Protein AF-A0A3D0VHH6-F1 (afdb_monomer_lite)

Radius of gyration: 11.56 Å; chains: 1; bounding box: 28×22×31 Å

Foldseek 3Di:
DVCVVVVHDPVVVVVVLVVCVVVVQWPWDWADDPDDGTDTDTGGDDD

Structure (mmCIF, N/CA/C/O backbone):
data_AF-A0A3D0VHH6-F1
#
_entry.id   AF-A0A3D0VHH6-F1
#
loop_
_atom_site.group_PDB
_atom_site.id
_atom_site.type_symbol
_atom_site.label_atom_id
_atom_site.label_alt_id
_atom_site.label_comp_id
_atom_site.label_asym_id
_atom_site.label_entity_id
_atom_site.label_seq_id
_atom_site.pdbx_PDB_ins_code
_atom_site.Cartn_x
_atom_site.Cartn_y
_atom_site.Cartn_z
_atom_site.occupancy
_atom_site.B_iso_or_equiv
_atom_site.auth_seq_id
_atom_site.auth_comp_id
_atom_site.auth_asym_id
_atom_site.auth_atom_id
_atom_site.pdbx_PDB_model_num
ATOM 1 N N . GLU A 1 1 ? 2.112 5.822 -6.921 1.00 85.69 1 GLU A N 1
ATOM 2 C CA . GLU A 1 1 ? 1.067 6.805 -6.558 1.00 85.69 1 GLU A CA 1
ATOM 3 C C . GLU A 1 1 ? 1.100 7.180 -5.079 1.00 85.69 1 GLU A C 1
ATOM 5 O O . GLU A 1 1 ? 1.475 8.307 -4.794 1.00 85.69 1 GLU A O 1
ATOM 10 N N . VAL A 1 2 ? 0.789 6.269 -4.144 1.00 92.38 2 VAL A N 1
ATOM 11 C CA . VAL A 1 2 ? 0.741 6.572 -2.692 1.00 92.38 2 VAL A CA 1
ATOM 12 C C . VAL A 1 2 ? 2.049 7.178 -2.175 1.00 92.38 2 VAL A C 1
ATOM 14 O O . VAL A 1 2 ? 2.038 8.279 -1.642 1.00 92.38 2 VAL A O 1
ATOM 17 N N . ALA A 1 3 ? 3.177 6.505 -2.419 1.00 94.44 3 ALA A N 1
ATOM 18 C CA . ALA A 1 3 ? 4.506 6.944 -1.986 1.00 94.44 3 ALA A CA 1
ATOM 19 C C . ALA A 1 3 ? 4.832 8.390 -2.404 1.00 94.44 3 ALA A C 1
ATOM 21 O O . ALA A 1 3 ? 5.277 9.195 -1.594 1.00 94.44 3 ALA A O 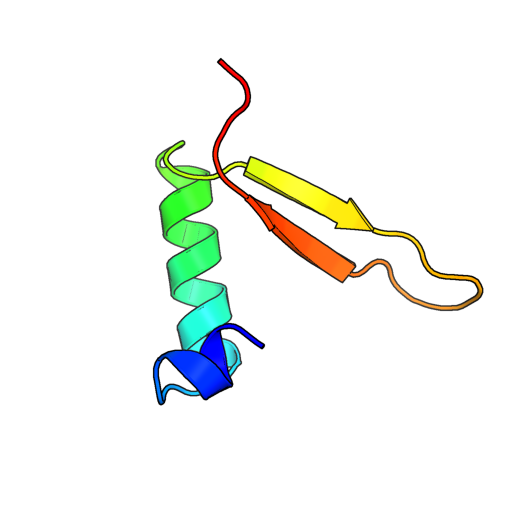1
ATOM 22 N N . THR A 1 4 ? 4.524 8.737 -3.656 1.00 96.25 4 THR A N 1
ATOM 23 C CA . THR A 1 4 ? 4.713 10.085 -4.201 1.00 96.25 4 THR A CA 1
ATOM 24 C C . THR A 1 4 ? 3.810 11.108 -3.518 1.00 96.25 4 THR A C 1
ATOM 26 O O . THR A 1 4 ? 4.273 12.190 -3.184 1.00 96.25 4 THR A O 1
ATOM 29 N N . ARG A 1 5 ? 2.534 10.771 -3.285 1.00 96.31 5 ARG A N 1
ATOM 30 C CA . ARG A 1 5 ? 1.555 11.685 -2.671 1.00 96.31 5 ARG A CA 1
ATOM 31 C C . ARG A 1 5 ? 1.872 12.003 -1.210 1.00 96.31 5 ARG A C 1
ATOM 33 O O . ARG A 1 5 ? 1.606 13.113 -0.776 1.00 96.31 5 ARG A O 1
ATOM 40 N N . VAL A 1 6 ? 2.433 11.047 -0.472 1.00 95.00 6 VAL A N 1
ATOM 41 C CA . VAL A 1 6 ? 2.787 11.216 0.950 1.00 95.00 6 VAL A CA 1
ATOM 42 C C . VAL A 1 6 ? 4.264 11.558 1.181 1.00 95.00 6 VAL A C 1
ATOM 44 O O . VAL A 1 6 ? 4.681 11.711 2.322 1.00 95.00 6 VAL A O 1
ATOM 47 N N . GLY A 1 7 ? 5.068 11.677 0.118 1.00 96.81 7 GLY A N 1
ATOM 48 C CA . GLY A 1 7 ? 6.474 12.081 0.217 1.00 96.81 7 GLY A CA 1
ATOM 49 C C . GLY A 1 7 ? 7.406 11.031 0.832 1.00 96.81 7 GLY A C 1
ATOM 50 O O . GLY A 1 7 ? 8.379 11.389 1.489 1.00 96.81 7 GLY A O 1
ATOM 51 N N . VAL A 1 8 ? 7.139 9.736 0.628 1.00 97.56 8 VAL A N 1
ATOM 52 C CA . VAL A 1 8 ? 7.982 8.637 1.139 1.00 97.56 8 VAL A CA 1
ATOM 53 C C . VAL A 1 8 ? 8.481 7.732 0.015 1.00 97.56 8 VAL A C 1
ATOM 55 O O . VAL A 1 8 ? 7.984 7.759 -1.111 1.00 97.56 8 VAL A O 1
ATOM 58 N N . SER A 1 9 ? 9.463 6.877 0.314 1.00 97.56 9 SER A N 1
ATOM 59 C CA . SER A 1 9 ? 9.928 5.875 -0.649 1.00 97.56 9 SER A CA 1
ATOM 60 C C . SER A 1 9 ? 8.833 4.843 -0.965 1.00 97.56 9 SER A C 1
ATOM 62 O O . SER A 1 9 ? 7.977 4.539 -0.130 1.00 97.56 9 SER A O 1
ATOM 64 N N . ARG A 1 10 ? 8.884 4.226 -2.155 1.00 95.06 10 ARG A N 1
ATOM 65 C CA . ARG A 1 10 ? 7.954 3.140 -2.521 1.00 95.06 10 ARG A CA 1
ATOM 66 C C . ARG A 1 10 ? 8.012 1.974 -1.533 1.00 95.06 10 ARG A C 1
ATOM 68 O O . ARG A 1 10 ? 6.966 1.448 -1.173 1.00 95.06 10 ARG A O 1
ATOM 75 N N . ALA A 1 11 ? 9.210 1.596 -1.087 1.00 96.19 11 ALA A N 1
ATOM 76 C CA . ALA A 1 11 ? 9.395 0.513 -0.125 1.00 96.19 11 ALA A CA 1
ATOM 77 C C . ALA A 1 11 ? 8.781 0.854 1.243 1.00 96.19 11 ALA A C 1
ATOM 79 O O . ALA A 1 11 ? 8.115 0.012 1.841 1.00 96.19 11 ALA A O 1
ATOM 80 N N . THR A 1 12 ? 8.940 2.100 1.702 1.00 97.62 12 THR A N 1
ATOM 81 C CA . THR A 1 12 ? 8.306 2.601 2.930 1.00 97.62 12 THR A CA 1
ATOM 82 C C . THR A 1 12 ? 6.785 2.539 2.814 1.00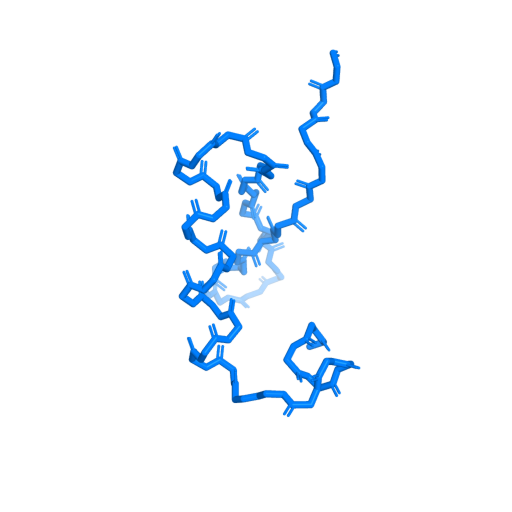 97.62 12 THR A C 1
ATOM 84 O O . THR A 1 12 ? 6.139 1.950 3.674 1.00 97.62 12 THR A O 1
ATOM 87 N N . ALA A 1 13 ? 6.214 3.070 1.727 1.00 96.69 13 ALA A N 1
ATOM 88 C CA . ALA A 1 13 ? 4.771 3.022 1.499 1.00 96.69 13 ALA A CA 1
ATOM 89 C C . ALA A 1 13 ? 4.244 1.580 1.446 1.00 96.69 13 ALA A C 1
ATOM 91 O O . ALA A 1 13 ? 3.238 1.283 2.076 1.00 96.69 13 ALA A O 1
ATOM 92 N N . GLN A 1 14 ? 4.938 0.675 0.746 1.00 95.38 14 GLN A N 1
ATOM 93 C CA . GLN A 1 14 ? 4.555 -0.737 0.666 1.00 95.38 14 GLN A CA 1
ATOM 94 C C . GLN A 1 14 ? 4.519 -1.390 2.053 1.00 95.38 14 GLN A C 1
ATOM 96 O O . GLN A 1 14 ? 3.567 -2.095 2.359 1.00 95.38 14 GLN A O 1
ATOM 101 N N . ARG A 1 15 ? 5.530 -1.138 2.896 1.00 96.88 15 ARG A N 1
ATOM 102 C CA . ARG A 1 15 ? 5.602 -1.708 4.249 1.00 96.88 15 ARG A CA 1
ATOM 103 C C . ARG A 1 15 ? 4.438 -1.240 5.123 1.00 96.88 15 ARG A C 1
ATOM 105 O O . ARG A 1 15 ? 3.814 -2.067 5.774 1.00 96.88 15 ARG A O 1
ATOM 112 N N . TYR A 1 16 ? 4.128 0.056 5.099 1.00 97.25 16 TYR A N 1
ATOM 113 C CA . TYR A 1 16 ? 2.991 0.596 5.849 1.00 97.25 16 TYR A CA 1
ATOM 114 C C . TYR A 1 16 ? 1.652 0.074 5.331 1.00 97.25 16 TYR A C 1
ATOM 116 O O . TYR A 1 16 ? 0.808 -0.314 6.126 1.00 97.25 16 TYR A O 1
ATOM 124 N N . LEU A 1 17 ? 1.464 0.013 4.011 1.00 96.56 17 LEU A N 1
ATOM 125 C CA . LEU A 1 17 ? 0.243 -0.531 3.417 1.00 96.56 17 LEU A CA 1
ATOM 126 C C . LEU A 1 17 ? 0.053 -2.020 3.736 1.00 96.56 17 LEU A C 1
ATOM 128 O O . LEU A 1 17 ? -1.069 -2.439 3.986 1.00 96.56 17 LEU A O 1
ATOM 132 N N . SER A 1 18 ? 1.133 -2.807 3.765 1.00 96.19 18 SER A N 1
ATOM 133 C CA . SER A 1 18 ? 1.085 -4.194 4.236 1.00 96.19 18 SER A CA 1
ATOM 134 C C . SER A 1 18 ? 0.690 -4.285 5.709 1.00 96.19 18 SER A C 1
ATOM 136 O O . SER A 1 18 ? -0.220 -5.038 6.012 1.00 96.19 18 SER A O 1
ATOM 138 N N . SER A 1 19 ? 1.283 -3.473 6.592 1.00 97.75 19 SER A N 1
ATOM 139 C CA . SER A 1 19 ? 0.893 -3.454 8.012 1.00 97.75 19 SER A CA 1
ATOM 140 C C . SER A 1 19 ? -0.583 -3.100 8.196 1.00 97.75 19 SER A C 1
ATOM 142 O O . SER A 1 19 ? -1.279 -3.761 8.950 1.00 97.75 19 SER A O 1
ATOM 144 N N . LEU A 1 20 ? -1.085 -2.096 7.469 1.00 96.94 20 LEU A N 1
ATOM 145 C CA . LEU A 1 20 ? -2.501 -1.721 7.529 1.00 96.94 20 LEU A CA 1
ATOM 146 C C . LEU A 1 20 ? -3.425 -2.843 7.044 1.00 96.94 20 LEU A C 1
ATOM 148 O O . LEU A 1 20 ? -4.552 -2.945 7.520 1.00 96.94 20 LEU A O 1
ATOM 152 N N . ALA A 1 21 ? -2.978 -3.648 6.080 1.00 96.19 21 ALA A N 1
ATOM 153 C CA . ALA A 1 21 ? -3.742 -4.794 5.608 1.00 96.19 21 ALA A CA 1
ATOM 154 C C . ALA A 1 21 ? -3.740 -5.937 6.625 1.00 96.19 21 ALA A C 1
ATOM 156 O O . ALA A 1 21 ? -4.782 -6.542 6.858 1.00 96.19 21 ALA A O 1
ATOM 157 N N . ASP A 1 22 ? -2.596 -6.192 7.263 1.00 96.81 22 ASP A N 1
ATOM 158 C CA . ASP A 1 22 ? -2.481 -7.171 8.346 1.00 96.81 22 ASP A CA 1
ATOM 159 C C . ASP A 1 22 ? -3.380 -6.784 9.541 1.00 96.81 22 ASP A C 1
ATOM 161 O O . ASP A 1 22 ? -3.998 -7.652 10.155 1.00 96.81 22 ASP A O 1
ATOM 165 N N . ASP A 1 23 ? -3.530 -5.481 9.807 1.00 97.00 23 ASP A N 1
ATOM 166 C CA . ASP A 1 23 ? -4.432 -4.925 10.826 1.00 97.00 23 ASP A CA 1
ATOM 167 C C . ASP A 1 23 ? -5.916 -4.884 10.386 1.00 97.00 23 ASP A C 1
ATOM 169 O O . ASP A 1 23 ? -6.785 -4.480 11.161 1.00 97.00 23 ASP A O 1
ATOM 173 N N . GLY A 1 24 ? -6.233 -5.260 9.140 1.00 96.25 24 GLY A N 1
ATOM 174 C CA . GLY A 1 24 ? -7.592 -5.229 8.579 1.00 96.25 24 GLY A CA 1
ATOM 175 C C . GLY A 1 24 ? -8.138 -3.826 8.277 1.00 96.25 24 GLY A C 1
ATOM 176 O O . GLY A 1 24 ? -9.321 -3.667 7.982 1.00 96.25 24 GLY A O 1
ATOM 177 N N . ALA A 1 25 ? -7.298 -2.791 8.337 1.00 97.00 25 ALA A N 1
ATOM 178 C CA . ALA A 1 25 ? -7.688 -1.410 8.054 1.00 97.00 25 ALA A CA 1
ATOM 179 C C . ALA A 1 25 ? -7.825 -1.119 6.547 1.00 97.00 25 ALA A C 1
ATOM 181 O O . ALA A 1 25 ? -8.465 -0.139 6.160 1.00 97.00 25 ALA A O 1
ATOM 182 N N . VAL A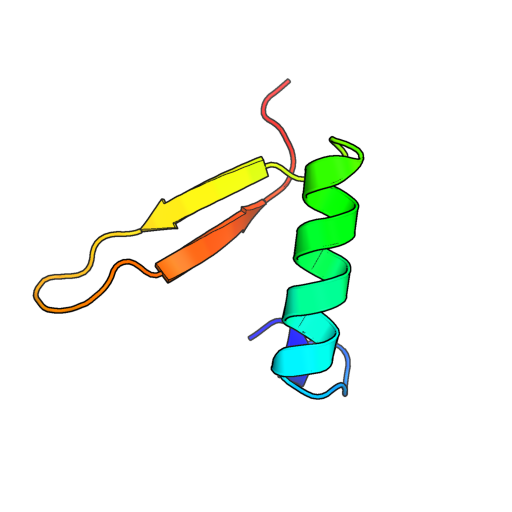 1 26 ? -7.207 -1.944 5.698 1.00 96.62 26 VAL A N 1
ATOM 183 C CA . VAL A 1 26 ? -7.311 -1.898 4.233 1.00 96.62 26 VAL A CA 1
ATOM 184 C C . VAL A 1 26 ? -7.347 -3.312 3.659 1.00 96.62 26 VAL A C 1
ATOM 186 O O . VAL A 1 26 ? -6.722 -4.217 4.198 1.00 96.62 26 VAL A O 1
ATOM 189 N N . ASP A 1 27 ? -7.997 -3.478 2.514 1.00 96.12 27 ASP A N 1
ATOM 190 C CA . ASP A 1 27 ? -7.965 -4.716 1.739 1.00 96.12 27 ASP A CA 1
ATOM 191 C C . ASP A 1 27 ? -6.898 -4.667 0.645 1.00 96.12 27 ASP A C 1
ATOM 193 O O . ASP A 1 27 ? -6.621 -3.616 0.051 1.00 96.12 27 ASP A O 1
ATOM 197 N N . ILE A 1 28 ? -6.333 -5.838 0.336 1.00 94.69 28 ILE A N 1
ATOM 198 C CA . ILE A 1 28 ? -5.415 -6.038 -0.788 1.00 94.69 28 ILE A CA 1
ATOM 199 C C . ILE A 1 28 ? -6.150 -6.737 -1.925 1.00 94.69 28 ILE A C 1
ATOM 201 O O . ILE A 1 28 ? -6.658 -7.846 -1.778 1.00 94.69 28 ILE A O 1
ATOM 205 N N . GLN A 1 29 ? -6.113 -6.127 -3.105 1.00 93.81 29 GLN A N 1
ATOM 206 C CA . GLN A 1 29 ? -6.592 -6.724 -4.344 1.00 93.81 29 GLN A CA 1
ATOM 207 C C . GLN A 1 29 ? -5.468 -6.823 -5.369 1.00 93.81 29 GLN A C 1
ATOM 209 O O . GLN A 1 29 ? -4.663 -5.905 -5.539 1.00 93.81 29 GLN A O 1
ATOM 214 N N . LEU A 1 30 ? -5.430 -7.937 -6.095 1.00 93.25 30 LEU A N 1
ATOM 215 C CA . LEU A 1 30 ? -4.550 -8.099 -7.244 1.00 93.25 30 LEU A CA 1
ATOM 216 C C . LEU A 1 30 ? -5.227 -7.519 -8.482 1.00 93.25 30 LEU A C 1
ATOM 218 O O . LEU A 1 30 ? -6.294 -7.973 -8.891 1.00 93.25 30 LEU A O 1
ATOM 222 N N . ARG A 1 31 ? -4.585 -6.537 -9.114 1.00 92.38 31 ARG A N 1
ATOM 223 C CA . ARG A 1 31 ? -4.978 -6.062 -10.438 1.00 92.38 31 ARG A CA 1
ATOM 224 C C . ARG A 1 31 ? -4.084 -6.703 -11.490 1.00 92.38 31 ARG A C 1
ATOM 226 O O . ARG A 1 31 ? -2.880 -6.459 -11.527 1.00 92.38 31 ARG A O 1
ATOM 233 N N . TYR A 1 32 ? -4.696 -7.480 -12.372 1.00 93.06 32 TYR A N 1
ATOM 234 C CA . TYR A 1 32 ? -4.032 -8.054 -13.536 1.00 93.06 32 TYR A CA 1
ATOM 235 C C . TYR A 1 32 ? -4.073 -7.048 -14.691 1.00 93.06 32 TYR A C 1
ATOM 237 O O . TYR A 1 32 ? -5.122 -6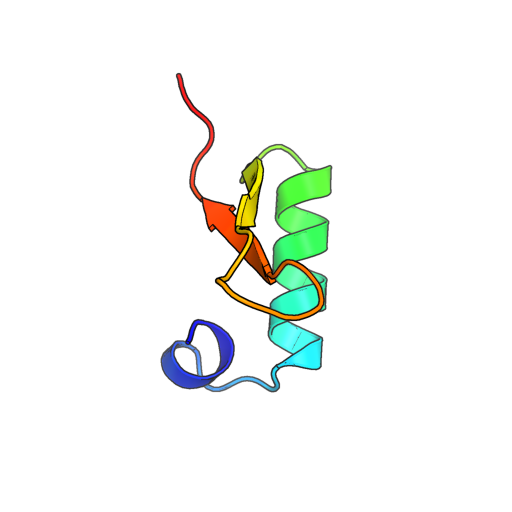.483 -15.003 1.00 93.06 32 TYR A O 1
ATOM 245 N N . GLY A 1 33 ? -2.910 -6.777 -15.280 1.00 87.62 33 GLY A N 1
ATOM 246 C CA . GLY A 1 33 ? -2.798 -6.025 -16.529 1.00 87.62 33 GLY A CA 1
ATOM 247 C C . GLY A 1 33 ? -2.932 -6.935 -17.752 1.00 87.62 33 GLY A C 1
ATOM 248 O O . GLY A 1 33 ? -3.164 -8.133 -17.624 1.00 87.62 33 GLY A O 1
ATOM 249 N N . THR A 1 34 ? -2.740 -6.368 -18.944 1.00 85.25 34 THR A N 1
ATOM 250 C CA . THR A 1 34 ? -2.715 -7.116 -20.214 1.00 85.25 34 THR A CA 1
ATOM 251 C C . THR A 1 34 ? -1.506 -8.051 -20.337 1.00 85.25 34 THR A C 1
ATOM 253 O O . THR A 1 34 ? -1.645 -9.126 -20.908 1.00 85.25 34 THR A O 1
ATOM 256 N N . THR A 1 35 ? -0.356 -7.693 -19.750 1.00 87.94 35 THR A N 1
ATOM 257 C CA . THR A 1 35 ? 0.844 -8.547 -19.662 1.00 87.94 35 THR A CA 1
ATOM 258 C C . THR A 1 35 ? 1.642 -8.208 -18.395 1.00 87.94 35 THR A C 1
ATOM 260 O O . THR A 1 35 ? 1.806 -7.031 -18.080 1.00 87.94 35 THR A O 1
ATOM 263 N N . GLY A 1 36 ? 2.184 -9.214 -17.692 1.00 89.12 36 GLY A N 1
ATOM 264 C CA . GLY A 1 36 ? 3.128 -9.034 -16.574 1.00 89.12 36 GLY A CA 1
ATOM 265 C C . GLY A 1 36 ? 2.633 -9.528 -15.208 1.00 89.12 36 GLY A C 1
ATOM 266 O O . GLY A 1 36 ? 1.595 -10.178 -15.095 1.00 89.12 36 GLY A O 1
ATOM 267 N N . ARG A 1 37 ? 3.412 -9.241 -14.153 1.00 89.00 37 ARG A N 1
ATOM 268 C CA . ARG A 1 37 ? 3.054 -9.576 -12.763 1.00 89.00 37 ARG A CA 1
ATOM 269 C C . ARG A 1 37 ? 1.882 -8.692 -12.308 1.00 89.00 37 ARG A C 1
ATOM 271 O O . ARG A 1 37 ? 1.916 -7.497 -12.595 1.00 89.00 37 ARG A O 1
ATOM 278 N N . PRO A 1 38 ? 0.882 -9.230 -11.588 1.00 92.75 38 PRO A N 1
ATOM 279 C CA . PRO A 1 38 ? -0.200 -8.413 -11.051 1.00 92.75 38 PRO A CA 1
ATOM 280 C C . PRO A 1 38 ? 0.310 -7.337 -10.084 1.00 92.75 38 PRO A C 1
ATOM 282 O O . PRO A 1 38 ? 1.326 -7.506 -9.403 1.00 92.75 38 PRO A O 1
ATOM 285 N N . GLU A 1 39 ? -0.434 -6.237 -10.013 1.00 91.81 39 GLU A N 1
ATOM 286 C CA . GLU A 1 39 ? -0.195 -5.136 -9.083 1.00 91.81 39 GLU A CA 1
ATOM 287 C C . GLU A 1 39 ? -1.020 -5.321 -7.807 1.00 91.81 39 GLU A C 1
ATOM 289 O O . GLU A 1 39 ? -2.217 -5.595 -7.878 1.00 91.81 39 GLU A O 1
ATOM 294 N N . HIS A 1 40 ? -0.412 -5.098 -6.640 1.00 92.94 40 HIS A N 1
ATOM 295 C CA . HIS A 1 40 ? -1.166 -4.956 -5.395 1.00 92.94 40 HIS A CA 1
ATOM 296 C C . HIS A 1 40 ? -1.838 -3.587 -5.345 1.00 92.94 40 HIS A C 1
ATOM 298 O O . HIS A 1 40 ? -1.173 -2.549 -5.419 1.00 92.94 40 HIS A O 1
ATOM 304 N N . ARG A 1 41 ? -3.157 -3.590 -5.177 1.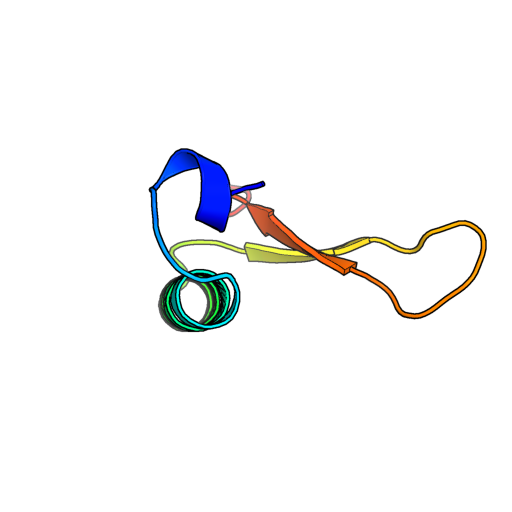00 93.75 41 ARG A N 1
ATOM 305 C CA . ARG A 1 41 ? -3.962 -2.411 -4.887 1.00 93.75 41 ARG A CA 1
ATOM 306 C C . ARG A 1 41 ? -4.476 -2.500 -3.469 1.00 93.75 41 ARG A C 1
ATOM 308 O O . ARG A 1 41 ? -5.079 -3.497 -3.101 1.00 93.75 41 ARG A O 1
ATOM 315 N N . TYR A 1 42 ? -4.223 -1.442 -2.718 1.00 94.75 42 TYR A N 1
ATOM 316 C CA . TYR A 1 42 ? -4.726 -1.279 -1.366 1.00 94.75 42 TYR A CA 1
ATOM 317 C C . TYR A 1 42 ? -5.932 -0.345 -1.416 1.00 94.75 42 TYR A C 1
ATOM 319 O O . TYR A 1 42 ? -5.866 0.698 -2.077 1.00 94.75 42 TYR A O 1
ATOM 327 N N . GL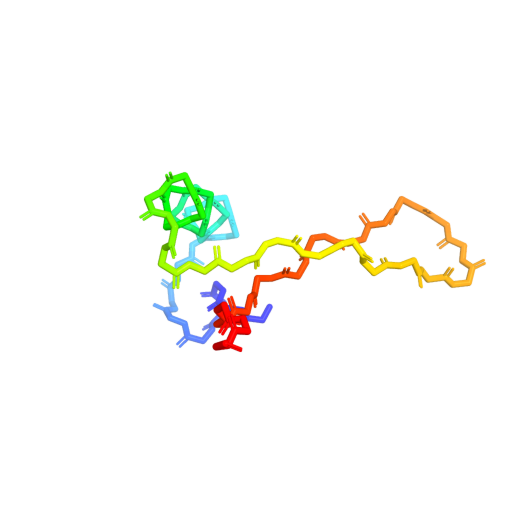Y A 1 43 ? -7.018 -0.722 -0.755 1.00 94.50 43 GLY A N 1
ATOM 328 C CA . GLY A 1 43 ? -8.258 0.049 -0.688 1.00 94.50 43 GLY A CA 1
ATOM 329 C C . GLY A 1 43 ? -8.934 -0.117 0.665 1.00 94.50 43 GLY A C 1
ATOM 330 O O . GLY A 1 43 ? -8.523 -0.953 1.457 1.00 94.50 43 GLY A O 1
ATOM 331 N N . LEU A 1 44 ? -9.952 0.689 0.952 1.00 94.94 44 LEU A N 1
ATOM 332 C CA . LEU A 1 44 ? -10.740 0.482 2.167 1.00 94.94 44 LEU A CA 1
ATOM 333 C C . LEU A 1 44 ? -11.490 -0.859 2.083 1.00 94.94 44 LEU A C 1
ATOM 335 O O . LEU A 1 44 ? -11.902 -1.220 0.974 1.00 94.94 44 LEU A O 1
ATOM 339 N N . PRO A 1 45 ? -11.682 -1.565 3.211 1.00 91.56 45 PRO A N 1
ATOM 340 C CA . PRO A 1 45 ? -12.451 -2.798 3.227 1.00 91.56 45 PRO A CA 1
ATOM 341 C C . PRO A 1 45 ? -13.877 -2.552 2.739 1.00 91.56 45 PRO A C 1
ATOM 343 O O . PRO A 1 45 ? -14.461 -1.493 3.002 1.00 91.56 45 PRO A O 1
ATOM 346 N N . ALA A 1 46 ? -14.444 -3.519 2.021 1.00 82.69 46 ALA A N 1
ATOM 347 C CA . ALA A 1 46 ? -15.876 -3.495 1.745 1.00 82.69 46 ALA A CA 1
ATOM 348 C C . ALA A 1 46 ? -16.639 -3.720 3.063 1.00 82.69 46 ALA A C 1
ATOM 350 O O . ALA A 1 46 ? -16.271 -4.600 3.838 1.00 82.69 46 ALA A O 1
ATOM 351 N N . GLN A 1 47 ? -17.661 -2.898 3.320 1.00 72.75 47 GLN A N 1
ATOM 352 C CA . GLN A 1 47 ? -18.542 -3.051 4.484 1.00 72.75 47 GLN A CA 1
ATOM 353 C C . GLN A 1 47 ? -19.452 -4.270 4.349 1.00 72.75 47 GLN A C 1
ATOM 355 O O . GLN A 1 47 ? -19.911 -4.525 3.210 1.00 72.75 47 GLN A O 1
#

Secondary structure (DSSP, 8-state):
-HHHHHT--HHHHHHHHHHHHHTTSSEEEEEP-SSSSPEEEEEPPP-

pLDDT: mean 93.6, std 4.7, range [72.75, 97.75]

Sequence (47 aa):
EVATRVGVSRATAQRYLSSLADDGAVDIQLRYGTTGRPEHRYGLPAQ